Protein AF-A0A6A6EDQ7-F1 (afdb_monomer)

Organism: NCBI:txid1314779

Foldseek 3Di:
DVVVVVVVVVVVVVVVVVVVVVPVVPDDPLPQPDDDDPPPDDDDDDPVSVVVSVVVVVVVVVVVVVVVVVVVVVVVVVVVVVVVVVVVVVVVVVVVVVVVVVVVVVVVVVVVVVVVVVCVVCVVVVVVVVVPDDDDDDDDDDDDDDDDDDPDDDPDDADAPPVRHGDDDDPVPVD

pLDDT: mean 77.56, std 17.85, range [36.03, 97.06]

Sequence (175 aa):
MDNLVLQMENNNLKSRLKDEKKKKTGKRQLKAPFNTSADGGAMFYTPKAVQKARDYYSEKDQRAEQLRIERAEKKARQEAEKLEKQQKKDIRAKRRAEDKAEKQRLKDEEKVSKQANQQLQNDPKQATRSRKKQPPIVIEEDIEIDEESIVEVARAAPRVNTRGRKIVVPARFLD

Mean predicted aligned error: 19.62 Å

Solvent-accessible surface area (backbone atoms only — not comparable to full-atom values): 10978 Å² total; per-residue (Å²): 117,66,69,62,56,52,50,52,50,51,52,52,50,54,51,50,51,53,52,50,57,61,54,72,63,62,71,85,77,80,72,61,90,61,90,72,76,88,78,81,65,92,84,84,78,52,73,68,56,53,49,53,36,51,50,54,51,52,51,52,52,51,53,52,51,50,54,49,50,52,52,50,52,53,50,54,52,53,51,51,53,51,51,53,54,48,51,55,50,51,53,52,52,49,52,54,50,50,55,50,50,53,56,47,51,56,54,51,52,52,48,51,51,52,49,52,54,51,46,66,63,43,48,64,58,48,61,59,56,65,68,61,73,82,75,86,85,78,87,77,89,80,90,83,84,84,86,77,87,78,87,74,82,79,74,81,77,80,67,51,48,102,82,71,47,75,67,75,80,62,74,95,74,72,124

Structure (mmCIF, N/CA/C/O backbone):
data_AF-A0A6A6EDQ7-F1
#
_entry.id   AF-A0A6A6EDQ7-F1
#
loop_
_atom_site.group_PDB
_atom_site.id
_atom_site.type_symbol
_atom_site.label_atom_id
_atom_site.label_alt_id
_atom_site.label_comp_id
_atom_site.label_asym_id
_atom_site.label_entity_id
_atom_site.label_seq_id
_atom_site.pdbx_PDB_ins_code
_atom_site.Cartn_x
_atom_site.Cartn_y
_atom_site.Cartn_z
_atom_site.occupancy
_atom_site.B_iso_or_equiv
_atom_site.auth_seq_id
_atom_site.auth_comp_id
_atom_site.auth_asym_id
_atom_site.auth_atom_id
_atom_site.pdbx_PDB_model_num
ATOM 1 N N . MET A 1 1 ? -15.165 -24.901 -0.565 1.00 55.88 1 MET A N 1
ATOM 2 C CA . MET A 1 1 ? -13.701 -24.686 -0.638 1.00 55.88 1 MET A CA 1
ATOM 3 C C . MET A 1 1 ? -13.218 -24.634 -2.088 1.00 55.88 1 MET A C 1
ATOM 5 O O . MET A 1 1 ? -12.403 -23.780 -2.413 1.00 55.88 1 MET A O 1
ATOM 9 N N . ASP A 1 2 ? -13.779 -25.462 -2.968 1.00 65.81 2 ASP A N 1
ATOM 10 C CA . ASP A 1 2 ? -13.295 -25.686 -4.343 1.00 65.81 2 ASP A CA 1
ATOM 11 C C . ASP A 1 2 ? -13.307 -24.452 -5.254 1.00 65.81 2 ASP A C 1
ATOM 13 O O . ASP A 1 2 ? -12.398 -24.264 -6.057 1.00 65.81 2 ASP A O 1
ATOM 17 N N . ASN A 1 3 ? -14.279 -23.548 -5.092 1.00 83.69 3 ASN A N 1
ATOM 18 C CA . ASN A 1 3 ? -14.372 -22.345 -5.926 1.00 83.69 3 ASN A CA 1
ATOM 19 C C . ASN A 1 3 ? -13.189 -21.383 -5.692 1.00 83.69 3 ASN A C 1
ATOM 21 O O . ASN A 1 3 ? -12.652 -20.819 -6.640 1.00 83.69 3 ASN A O 1
ATOM 25 N N . LEU A 1 4 ? -12.713 -21.248 -4.449 1.00 90.44 4 LEU A N 1
ATOM 26 C CA . LEU A 1 4 ? -11.574 -20.377 -4.141 1.00 90.44 4 LEU A CA 1
ATOM 27 C C . LEU A 1 4 ? -10.272 -20.924 -4.741 1.00 90.44 4 LEU A C 1
ATOM 29 O O . LEU A 1 4 ? -9.498 -20.171 -5.330 1.00 90.44 4 LEU A O 1
ATOM 33 N N . VAL A 1 5 ? -10.055 -22.236 -4.629 1.00 92.25 5 VAL A N 1
ATOM 34 C CA . VAL A 1 5 ? -8.876 -22.910 -5.192 1.00 92.25 5 VAL A CA 1
ATOM 35 C C . VAL A 1 5 ? -8.869 -22.778 -6.716 1.00 92.25 5 VAL A C 1
ATOM 37 O O . VAL A 1 5 ? -7.877 -22.322 -7.284 1.00 92.25 5 VAL A O 1
ATOM 40 N N . LEU A 1 6 ? -10.006 -23.048 -7.366 1.00 92.69 6 LEU A N 1
ATOM 41 C CA . LEU A 1 6 ? -10.173 -22.894 -8.814 1.00 92.69 6 LEU A CA 1
ATOM 42 C C . LEU A 1 6 ? -9.981 -21.446 -9.281 1.00 92.69 6 LEU A C 1
ATOM 44 O O . LEU A 1 6 ? -9.421 -21.209 -10.353 1.00 92.69 6 LEU A O 1
ATOM 48 N N . GLN A 1 7 ? -10.426 -20.457 -8.503 1.00 92.88 7 GLN A N 1
ATOM 49 C CA . GLN A 1 7 ? -10.190 -19.046 -8.813 1.00 92.88 7 GLN A CA 1
ATOM 50 C C . GLN A 1 7 ? -8.702 -18.695 -8.740 1.00 92.88 7 GLN A C 1
ATOM 52 O O . GLN A 1 7 ? -8.189 -18.029 -9.643 1.00 92.88 7 GLN A O 1
ATOM 57 N N . MET A 1 8 ? -7.994 -19.155 -7.704 1.00 93.69 8 MET A N 1
ATOM 58 C CA . MET A 1 8 ? -6.551 -18.935 -7.581 1.00 93.69 8 MET A CA 1
ATOM 59 C C . MET A 1 8 ? -5.777 -19.603 -8.718 1.00 93.69 8 MET A C 1
ATOM 61 O O . MET A 1 8 ? -4.911 -18.972 -9.325 1.00 93.69 8 MET A O 1
ATOM 65 N N . GLU A 1 9 ? -6.121 -20.844 -9.056 1.00 94.19 9 GLU A N 1
ATOM 66 C CA . GLU A 1 9 ? -5.487 -21.583 -10.145 1.00 94.19 9 GLU A CA 1
ATOM 67 C C . GLU A 1 9 ? -5.725 -20.907 -11.498 1.00 94.19 9 GLU A C 1
ATOM 69 O O . GLU A 1 9 ? -4.773 -20.629 -12.227 1.00 94.19 9 GLU A O 1
ATOM 74 N N . ASN A 1 10 ? -6.966 -20.514 -11.797 1.00 95.06 10 ASN A N 1
ATOM 75 C CA . ASN A 1 10 ? -7.278 -19.766 -13.014 1.00 95.06 10 ASN A CA 1
ATOM 76 C C . ASN A 1 10 ? -6.531 -18.431 -13.090 1.00 95.06 10 ASN A C 1
ATOM 78 O O . ASN A 1 10 ? -6.076 -18.035 -14.165 1.00 95.06 10 ASN A O 1
ATOM 82 N N . ASN A 1 11 ? -6.380 -17.724 -11.970 1.00 94.44 11 ASN A N 1
ATOM 83 C CA . ASN A 1 11 ? -5.621 -16.477 -11.927 1.00 94.44 11 ASN A CA 1
ATOM 84 C C . ASN A 1 11 ? -4.125 -16.713 -12.186 1.00 94.44 11 ASN A C 1
ATOM 86 O O . ASN A 1 11 ? -3.517 -15.963 -12.955 1.00 94.44 11 ASN A O 1
ATOM 90 N N . ASN A 1 12 ? -3.558 -17.782 -11.624 1.00 95.06 12 ASN A N 1
ATOM 91 C CA . ASN A 1 12 ? -2.172 -18.192 -11.855 1.00 95.06 12 ASN A CA 1
ATOM 92 C C . ASN A 1 12 ? -1.927 -18.656 -13.299 1.00 95.06 12 ASN A C 1
ATOM 94 O O . ASN A 1 12 ? -0.908 -18.320 -13.902 1.00 95.06 12 ASN A O 1
ATOM 98 N N . LEU A 1 13 ? -2.867 -19.387 -13.896 1.00 95.81 13 LEU A N 1
ATOM 99 C CA . LEU A 1 13 ? -2.793 -19.791 -15.300 1.00 95.81 13 LEU A CA 1
ATOM 100 C C . LEU A 1 13 ? -2.889 -18.573 -16.225 1.00 95.81 13 LEU A C 1
ATOM 102 O O . LEU A 1 13 ? -2.092 -18.431 -17.153 1.00 95.81 13 LEU A O 1
ATOM 106 N N . LYS A 1 14 ? -3.803 -17.636 -15.938 1.00 94.88 14 LYS A N 1
ATOM 107 C CA . LYS A 1 14 ? -3.933 -16.376 -16.686 1.00 94.88 14 LYS A CA 1
ATOM 108 C C . LYS A 1 14 ? -2.673 -15.513 -16.595 1.00 94.88 14 LYS A C 1
ATOM 110 O O . LYS A 1 14 ? -2.310 -14.886 -17.592 1.00 94.88 14 LYS A O 1
ATOM 115 N N . SER A 1 15 ? -2.011 -15.444 -15.437 1.00 91.50 15 SER A N 1
ATOM 116 C CA . SER A 1 15 ? -0.758 -14.691 -15.290 1.00 91.50 15 SER A CA 1
ATOM 117 C C . SER A 1 15 ? 0.385 -15.357 -16.060 1.00 91.50 15 SER A C 1
ATOM 119 O O . SER A 1 15 ? 1.016 -14.693 -16.885 1.00 91.50 15 SER A O 1
ATOM 121 N N . ARG A 1 16 ? 0.563 -16.678 -15.917 1.00 93.12 16 ARG A N 1
ATOM 122 C CA . ARG A 1 16 ? 1.558 -17.446 -16.685 1.00 93.12 16 ARG A CA 1
ATOM 123 C C . ARG A 1 16 ? 1.360 -17.319 -18.191 1.00 93.12 16 ARG A C 1
ATOM 125 O O . ARG A 1 16 ? 2.327 -17.068 -18.903 1.00 93.12 16 ARG A O 1
ATOM 132 N N . LEU A 1 17 ? 0.121 -17.407 -18.675 1.00 92.62 17 LEU A N 1
ATOM 133 C CA . LEU A 1 17 ? -0.200 -17.252 -20.096 1.00 92.62 17 LEU A CA 1
ATOM 134 C C . LEU A 1 17 ? 0.174 -15.856 -20.621 1.00 92.62 17 LEU A C 1
ATOM 136 O O . LEU A 1 17 ? 0.673 -15.725 -21.738 1.00 92.62 17 LEU A O 1
ATOM 140 N N . LYS A 1 18 ? -0.033 -14.795 -19.829 1.00 87.75 18 LYS A N 1
ATOM 141 C CA . LYS A 1 18 ? 0.409 -13.438 -20.197 1.00 87.75 18 LYS A CA 1
ATOM 142 C C . LYS A 1 18 ? 1.928 -13.361 -20.315 1.00 87.75 18 LYS A C 1
ATOM 144 O O . LYS A 1 18 ? 2.426 -12.742 -21.253 1.00 87.75 18 LYS A O 1
ATOM 149 N N . ASP A 1 19 ? 2.656 -13.979 -19.395 1.00 84.12 19 ASP A N 1
ATOM 150 C CA . ASP A 1 19 ? 4.118 -13.967 -19.415 1.00 84.12 19 ASP A CA 1
ATOM 151 C C . ASP A 1 19 ? 4.685 -14.824 -20.549 1.00 84.12 19 ASP A C 1
ATOM 153 O O . ASP A 1 19 ? 5.639 -14.420 -21.211 1.00 84.12 19 ASP A O 1
ATOM 157 N N . GLU A 1 20 ? 4.054 -15.954 -20.859 1.00 84.62 20 GLU A N 1
ATOM 158 C CA . GLU A 1 20 ? 4.402 -16.784 -22.011 1.00 84.62 20 GLU A CA 1
ATOM 159 C C . GLU A 1 20 ? 4.146 -16.048 -23.337 1.00 84.62 20 GLU A C 1
ATOM 161 O O . GLU A 1 20 ? 5.009 -16.039 -24.216 1.00 84.62 20 GLU A O 1
ATOM 166 N N . LYS A 1 21 ? 3.012 -15.339 -23.461 1.00 80.31 21 LYS A N 1
ATOM 167 C CA . LYS A 1 21 ? 2.724 -14.472 -24.619 1.00 80.31 21 LYS A CA 1
ATOM 168 C C . LYS A 1 21 ? 3.777 -13.371 -24.789 1.00 80.31 21 LYS A C 1
ATOM 170 O O . LYS A 1 21 ? 4.204 -13.124 -25.912 1.00 80.31 21 LYS A O 1
ATOM 175 N N . LYS A 1 22 ? 4.254 -12.762 -23.696 1.00 71.75 22 LYS A N 1
ATOM 176 C CA . LYS A 1 22 ? 5.360 -11.781 -23.730 1.00 71.75 22 LYS A CA 1
ATOM 177 C C . LYS A 1 22 ? 6.704 -12.410 -24.117 1.00 71.75 22 LYS A C 1
ATOM 179 O O . LYS A 1 22 ? 7.508 -11.763 -24.783 1.00 71.75 22 LYS A O 1
ATOM 184 N N . LYS A 1 23 ? 6.971 -13.657 -23.706 1.00 66.56 23 LYS A N 1
ATOM 185 C CA . LYS A 1 23 ? 8.194 -14.393 -24.079 1.00 66.56 23 LYS A CA 1
ATOM 186 C C . LYS A 1 23 ? 8.207 -14.774 -25.562 1.00 66.56 23 LYS A C 1
ATOM 188 O O . LYS A 1 23 ? 9.256 -14.663 -26.192 1.00 66.56 23 LYS A O 1
ATOM 193 N N . LYS A 1 24 ? 7.059 -15.164 -26.135 1.00 61.78 24 LYS A N 1
ATOM 194 C CA . LYS A 1 24 ? 6.932 -15.544 -27.559 1.00 61.78 24 LYS A CA 1
ATOM 195 C C . LYS A 1 24 ? 7.219 -14.391 -28.529 1.00 61.78 24 LYS A C 1
ATOM 197 O O . LYS A 1 24 ? 7.687 -14.644 -29.630 1.00 61.78 24 LYS A O 1
ATOM 202 N N . THR A 1 25 ? 7.063 -13.135 -28.105 1.00 60.09 25 THR A N 1
ATOM 203 C CA . THR A 1 25 ? 7.491 -11.951 -28.881 1.00 60.09 25 THR A CA 1
ATOM 204 C C . THR A 1 25 ? 8.995 -11.644 -28.783 1.00 60.09 25 THR A C 1
ATOM 206 O O . THR A 1 25 ? 9.424 -10.561 -29.163 1.00 60.09 25 THR A O 1
ATOM 209 N N . GLY A 1 26 ? 9.784 -12.586 -28.253 1.00 57.75 26 GLY A N 1
ATOM 210 C CA . GLY A 1 26 ? 11.191 -12.838 -28.569 1.00 57.75 26 GLY A CA 1
ATOM 211 C C . GLY A 1 26 ? 12.076 -11.627 -28.863 1.00 57.75 26 GLY A C 1
ATOM 212 O O . GLY A 1 26 ? 12.245 -11.251 -30.016 1.00 57.75 26 GLY A O 1
ATOM 213 N N . LYS A 1 27 ? 12.760 -11.152 -27.814 1.00 62.56 27 LYS A N 1
ATOM 214 C CA . LYS A 1 27 ? 13.798 -10.102 -27.806 1.00 62.56 27 LYS A CA 1
ATOM 215 C C . LYS A 1 27 ? 13.230 -8.688 -27.960 1.00 62.56 27 LYS A C 1
ATOM 217 O O . LYS A 1 27 ? 12.751 -8.282 -29.013 1.00 62.56 27 LYS A O 1
ATOM 222 N N . ARG A 1 28 ? 13.3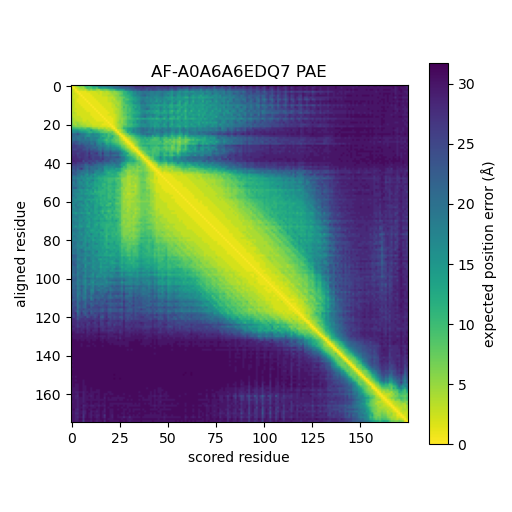46 -7.899 -26.880 1.00 64.69 28 ARG A N 1
ATOM 223 C CA . ARG A 1 28 ? 13.083 -6.454 -26.915 1.00 64.69 28 ARG A CA 1
ATOM 224 C C . ARG A 1 28 ? 13.974 -5.853 -27.998 1.00 64.69 28 ARG A C 1
ATOM 226 O O . ARG A 1 28 ? 15.194 -5.851 -27.844 1.00 64.69 28 ARG A O 1
ATOM 233 N N . GLN A 1 29 ? 13.370 -5.367 -29.081 1.00 67.62 29 GLN A N 1
ATOM 234 C CA . GLN A 1 29 ? 14.111 -4.627 -30.092 1.00 67.62 29 GLN A CA 1
ATOM 235 C C . GLN A 1 29 ? 14.734 -3.413 -29.405 1.00 67.62 29 GLN A C 1
ATOM 237 O O . GLN A 1 29 ? 14.026 -2.592 -28.815 1.00 67.62 29 GLN A O 1
ATOM 242 N N . LEU A 1 30 ? 16.066 -3.341 -29.427 1.00 65.38 30 LEU A N 1
ATOM 243 C CA . LEU A 1 30 ? 16.809 -2.190 -28.937 1.00 65.38 30 LEU A CA 1
ATOM 244 C C . LEU A 1 30 ? 16.501 -1.034 -29.888 1.00 65.38 30 LEU A C 1
ATOM 246 O O . LEU A 1 30 ? 17.182 -0.852 -30.891 1.00 65.38 30 LEU A O 1
ATOM 250 N N . LYS A 1 31 ? 15.446 -0.266 -29.604 1.00 67.69 31 LYS A N 1
ATOM 251 C CA . LYS A 1 31 ? 15.231 0.996 -30.309 1.00 67.69 31 LYS A CA 1
ATOM 252 C C . LYS A 1 31 ? 16.337 1.930 -29.857 1.00 67.69 31 LYS A C 1
ATOM 254 O O . LYS A 1 31 ? 16.402 2.259 -28.671 1.00 67.69 31 LYS A O 1
ATOM 259 N N . ALA A 1 32 ? 17.230 2.270 -30.774 1.00 62.31 32 ALA A N 1
ATOM 260 C CA . ALA A 1 32 ? 18.257 3.259 -30.532 1.00 62.31 32 ALA A CA 1
ATOM 261 C C . ALA A 1 32 ? 17.575 4.598 -30.190 1.00 62.31 32 ALA A C 1
ATOM 263 O O . ALA A 1 32 ? 16.748 5.053 -30.977 1.00 62.31 32 ALA A O 1
ATOM 264 N N . PRO A 1 33 ? 17.893 5.244 -29.056 1.00 64.62 33 PRO A N 1
ATOM 265 C CA . PRO A 1 33 ? 17.364 6.570 -28.726 1.00 64.62 33 PRO A CA 1
ATOM 266 C C . PRO A 1 33 ? 18.037 7.697 -29.536 1.00 64.62 33 PRO A C 1
ATOM 268 O O . PRO A 1 33 ? 17.892 8.866 -29.196 1.00 64.62 33 PRO A O 1
ATOM 271 N N . PHE A 1 34 ? 18.822 7.360 -30.564 1.00 65.44 34 PHE A N 1
ATOM 272 C CA . PHE A 1 34 ? 19.591 8.315 -31.361 1.00 65.44 34 PHE A CA 1
ATOM 273 C C . PHE A 1 34 ? 18.779 8.768 -32.574 1.00 65.44 34 PHE A C 1
ATOM 275 O O . PHE A 1 34 ? 18.056 7.960 -33.158 1.00 65.44 34 PHE A O 1
ATOM 282 N N . ASN A 1 35 ? 18.921 10.046 -32.943 1.00 64.25 35 ASN A N 1
ATOM 283 C CA . ASN A 1 35 ? 18.221 10.658 -34.071 1.00 64.25 35 ASN A CA 1
ATOM 284 C C . ASN A 1 35 ? 18.353 9.796 -35.329 1.00 64.25 35 ASN A C 1
ATOM 286 O O . ASN A 1 35 ? 19.452 9.533 -35.818 1.00 64.25 35 ASN A O 1
ATOM 290 N N . THR A 1 36 ? 17.208 9.353 -35.832 1.00 62.50 36 THR A N 1
ATOM 291 C CA . THR A 1 36 ? 17.085 8.694 -37.123 1.00 62.50 36 THR A CA 1
ATOM 292 C C . THR A 1 36 ? 17.122 9.769 -38.200 1.00 62.50 36 THR A C 1
ATOM 294 O O . THR A 1 36 ? 16.312 10.696 -38.148 1.00 62.50 36 THR A O 1
ATOM 297 N N . SER A 1 37 ? 18.040 9.669 -39.164 1.00 60.66 37 SER A N 1
ATOM 298 C CA . SER A 1 37 ? 17.969 10.495 -40.373 1.00 60.66 37 SER A CA 1
ATOM 299 C C . SER A 1 37 ? 16.597 10.304 -41.026 1.00 60.66 37 SER A C 1
ATOM 301 O O . SER A 1 37 ? 16.108 9.179 -41.119 1.00 60.66 37 SER A O 1
ATOM 303 N N . ALA A 1 38 ? 15.964 11.405 -41.432 1.00 60.59 38 ALA A N 1
ATOM 304 C CA . ALA A 1 38 ? 14.573 11.442 -41.888 1.00 60.59 38 ALA A CA 1
ATOM 305 C C . ALA A 1 38 ? 14.311 10.687 -43.212 1.00 60.59 38 ALA A C 1
ATOM 307 O O . ALA A 1 38 ? 13.158 10.456 -43.557 1.00 60.59 38 ALA A O 1
ATOM 308 N N . ASP A 1 39 ? 15.362 10.265 -43.921 1.00 63.38 39 ASP A N 1
ATOM 309 C CA . ASP A 1 39 ? 15.304 9.806 -45.318 1.00 63.38 39 ASP A CA 1
ATOM 310 C C . ASP A 1 39 ? 14.913 8.335 -45.543 1.00 63.38 39 ASP A C 1
ATOM 312 O O . ASP A 1 39 ? 15.012 7.831 -46.657 1.00 63.38 39 ASP A O 1
ATOM 316 N N . GLY A 1 40 ? 14.465 7.599 -44.522 1.00 65.56 40 GLY A N 1
ATOM 317 C CA . GLY A 1 40 ? 13.911 6.245 -44.721 1.00 65.56 40 GLY A CA 1
ATOM 318 C C . GLY A 1 40 ? 14.884 5.190 -45.284 1.00 65.56 40 GLY A C 1
ATOM 319 O O . GLY A 1 40 ? 14.454 4.092 -45.635 1.00 65.56 40 GLY A O 1
ATOM 320 N N . GLY A 1 41 ? 16.184 5.493 -45.363 1.00 69.25 41 GLY A N 1
ATOM 321 C CA . GLY A 1 41 ? 17.230 4.576 -45.822 1.00 69.25 41 GLY A CA 1
ATOM 322 C C . GLY A 1 41 ? 17.639 3.518 -44.786 1.00 69.25 41 GLY A C 1
ATOM 323 O O . GLY A 1 41 ? 17.281 3.583 -43.608 1.00 69.25 41 GLY A O 1
ATOM 324 N N . ALA A 1 42 ? 18.425 2.528 -45.225 1.00 68.75 42 ALA A N 1
ATOM 325 C CA . ALA A 1 42 ? 18.973 1.493 -44.348 1.00 68.75 42 ALA A CA 1
ATOM 326 C C . ALA A 1 42 ? 19.904 2.096 -43.277 1.00 68.75 42 ALA A C 1
ATOM 328 O O . ALA A 1 42 ? 20.838 2.835 -43.584 1.00 68.75 42 ALA A O 1
ATOM 329 N N . MET A 1 43 ? 19.656 1.752 -42.010 1.00 68.19 43 MET A N 1
ATOM 330 C CA . MET A 1 43 ? 20.382 2.293 -40.858 1.00 68.19 43 MET A CA 1
ATOM 331 C C . MET A 1 43 ? 21.507 1.349 -40.430 1.00 68.19 43 MET A C 1
ATOM 333 O O . MET A 1 43 ? 21.253 0.232 -39.977 1.00 68.19 43 MET A O 1
ATOM 337 N N . PHE A 1 44 ? 22.751 1.819 -40.505 1.00 72.12 44 PHE A N 1
ATOM 338 C CA . PHE A 1 44 ? 23.914 1.100 -39.985 1.00 72.12 44 PHE A CA 1
ATOM 339 C C . PHE A 1 44 ? 24.317 1.672 -38.624 1.00 72.12 44 PHE A C 1
ATOM 341 O O . PHE A 1 44 ? 24.687 2.839 -38.505 1.00 72.12 44 PHE A O 1
ATOM 348 N N . TYR A 1 45 ? 24.253 0.849 -37.576 1.00 78.62 45 TYR A N 1
ATOM 349 C CA . TYR A 1 45 ? 24.689 1.251 -36.239 1.00 78.62 45 TYR A CA 1
ATOM 350 C C . TYR A 1 45 ? 26.177 0.973 -36.046 1.00 78.62 45 TYR A C 1
ATOM 352 O O . TYR A 1 45 ? 26.651 -0.139 -36.270 1.00 78.62 45 TYR A O 1
ATOM 360 N N . THR A 1 46 ? 26.911 1.964 -35.539 1.00 85.75 46 THR A N 1
ATOM 361 C CA . THR A 1 46 ? 28.280 1.734 -35.066 1.00 85.75 46 THR A CA 1
ATOM 362 C C . THR A 1 46 ? 28.261 0.899 -33.775 1.00 85.75 46 THR A C 1
ATOM 364 O O . THR A 1 46 ? 27.322 1.022 -32.980 1.00 85.75 46 THR A O 1
ATOM 367 N N . PRO A 1 47 ? 29.304 0.097 -33.484 1.00 88.56 47 PRO A N 1
ATOM 368 C CA . PRO A 1 47 ? 29.376 -0.685 -32.244 1.00 88.56 47 PRO A CA 1
ATOM 369 C C . PRO A 1 47 ? 29.181 0.158 -30.973 1.00 88.56 47 PRO A C 1
ATOM 371 O O . PRO A 1 47 ? 28.488 -0.254 -30.043 1.00 88.56 47 PRO A O 1
ATOM 374 N N . LYS A 1 48 ? 29.711 1.390 -30.962 1.00 86.94 48 LYS A N 1
ATOM 375 C CA . LYS A 1 48 ? 29.519 2.351 -29.863 1.00 86.94 48 LYS A CA 1
ATOM 376 C C . LYS A 1 48 ? 28.050 2.759 -29.691 1.00 86.94 48 LYS A C 1
ATOM 378 O O . LYS A 1 48 ? 27.595 2.901 -28.560 1.00 86.94 48 LYS A O 1
ATOM 383 N N . ALA A 1 49 ? 27.298 2.934 -30.780 1.00 84.06 49 ALA A N 1
ATOM 384 C CA . ALA A 1 49 ? 25.870 3.251 -30.713 1.00 84.06 49 ALA A CA 1
ATOM 385 C C . ALA A 1 49 ? 25.052 2.077 -30.148 1.00 84.06 49 ALA A C 1
ATOM 387 O O . ALA A 1 49 ? 24.161 2.285 -29.326 1.00 84.06 49 ALA A O 1
ATOM 388 N N . VAL A 1 50 ? 25.395 0.840 -30.522 1.00 83.56 50 VAL A N 1
ATOM 389 C CA . VAL A 1 50 ? 24.753 -0.364 -29.968 1.00 83.56 50 VAL A CA 1
ATOM 390 C C . VAL A 1 50 ? 25.007 -0.482 -28.465 1.00 83.56 50 VAL A C 1
ATOM 392 O O . VAL A 1 50 ? 24.072 -0.771 -27.717 1.00 83.56 50 VAL A O 1
ATOM 395 N N . GLN A 1 51 ? 26.235 -0.216 -28.009 1.00 87.56 51 GLN A N 1
ATOM 396 C CA . GLN A 1 51 ? 26.565 -0.257 -26.584 1.00 87.56 51 GLN A CA 1
ATOM 397 C C . GLN A 1 51 ? 25.767 0.781 -25.790 1.00 87.56 51 GLN A C 1
ATOM 399 O O . GLN A 1 51 ? 25.060 0.413 -24.859 1.00 87.56 51 GLN A O 1
ATOM 404 N N . LYS A 1 52 ? 25.744 2.043 -26.237 1.00 86.75 52 LYS A N 1
ATOM 405 C CA . LYS A 1 52 ? 24.947 3.086 -25.574 1.00 86.75 52 LYS A CA 1
ATOM 406 C C . LYS A 1 52 ? 23.453 2.749 -25.512 1.00 86.75 52 LYS A C 1
ATOM 408 O O . LYS A 1 52 ? 22.789 3.077 -24.534 1.00 86.75 52 LYS A O 1
ATOM 413 N N . ALA A 1 53 ? 22.904 2.106 -26.548 1.00 85.19 53 ALA A N 1
ATOM 414 C CA . ALA A 1 53 ? 21.517 1.652 -26.513 1.00 85.19 53 ALA A CA 1
ATOM 415 C C . ALA A 1 53 ? 21.312 0.598 -25.414 1.00 85.19 53 ALA A C 1
ATOM 417 O O . ALA A 1 53 ? 20.358 0.703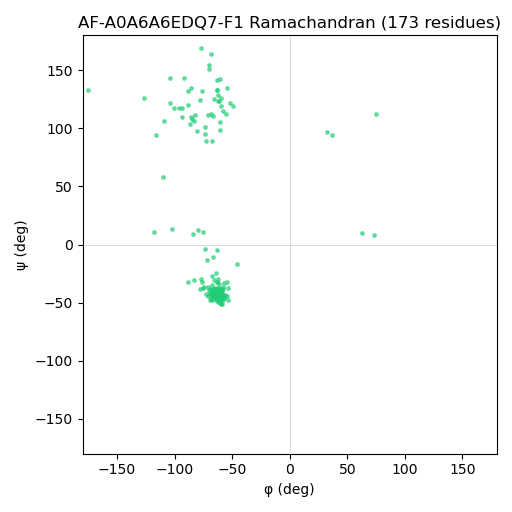 -24.648 1.00 85.19 53 ALA A O 1
ATOM 418 N N . ARG A 1 54 ? 22.212 -0.388 -25.298 1.00 87.31 54 ARG A N 1
ATOM 419 C CA . ARG A 1 54 ? 22.166 -1.392 -24.221 1.00 87.31 54 ARG A CA 1
ATOM 420 C C . ARG A 1 54 ? 22.239 -0.738 -22.845 1.00 87.31 54 ARG A C 1
ATOM 422 O O . ARG A 1 54 ? 21.387 -1.043 -22.014 1.00 87.31 54 ARG A O 1
ATOM 429 N N . ASP A 1 55 ? 23.172 0.190 -22.659 1.00 90.81 55 ASP A N 1
ATOM 430 C CA . ASP A 1 55 ? 23.380 0.888 -21.389 1.00 90.81 55 ASP A CA 1
ATOM 431 C C . ASP A 1 55 ? 22.117 1.671 -20.981 1.00 90.81 55 ASP A C 1
ATOM 433 O O . ASP A 1 55 ? 21.597 1.493 -19.878 1.00 90.81 55 ASP A O 1
ATOM 437 N N . TYR A 1 56 ? 21.522 2.425 -21.915 1.00 88.69 56 TYR A N 1
ATOM 438 C CA . TYR A 1 56 ? 20.260 3.149 -21.701 1.00 88.69 56 TYR A CA 1
ATOM 439 C C . TYR A 1 56 ? 19.133 2.232 -21.210 1.00 88.69 56 TYR A C 1
ATOM 441 O O . TYR A 1 56 ? 18.375 2.557 -20.294 1.00 88.69 56 TYR A O 1
ATOM 449 N N . TYR A 1 57 ? 19.010 1.066 -21.834 1.00 86.44 57 TYR A N 1
ATOM 450 C CA . TYR A 1 57 ? 18.000 0.084 -21.480 1.00 86.44 57 TYR A CA 1
ATOM 451 C C . TYR A 1 57 ? 18.277 -0.570 -20.124 1.00 86.44 57 TYR A C 1
ATOM 453 O O . TYR A 1 57 ? 17.331 -0.759 -19.359 1.00 86.44 57 TYR A O 1
ATOM 461 N N . SER A 1 58 ? 19.540 -0.863 -19.798 1.00 89.19 58 SER A N 1
ATOM 462 C CA . SER A 1 58 ? 19.901 -1.365 -18.470 1.00 89.19 58 SER A CA 1
ATOM 463 C C . SER A 1 58 ? 19.626 -0.342 -17.372 1.00 89.19 58 SER A C 1
ATOM 465 O O . SER A 1 58 ? 19.033 -0.697 -16.356 1.00 89.19 58 SER A O 1
ATOM 467 N N . GLU A 1 59 ? 19.947 0.935 -17.592 1.00 91.50 59 GLU A N 1
ATOM 468 C CA . GLU A 1 59 ? 19.645 2.004 -16.638 1.00 91.50 59 GLU A CA 1
ATOM 469 C C . GLU A 1 59 ? 18.137 2.180 -16.453 1.00 91.50 59 GLU A C 1
ATOM 471 O O . GLU A 1 59 ? 17.650 2.347 -15.335 1.00 91.50 59 GLU A O 1
ATOM 476 N N . LYS A 1 60 ? 17.370 2.121 -17.547 1.00 90.38 60 LYS A N 1
ATOM 477 C CA . LYS A 1 60 ? 15.909 2.208 -17.497 1.00 90.38 60 LYS A CA 1
ATOM 478 C C . LYS A 1 60 ? 15.302 1.072 -16.679 1.00 90.38 60 LYS A C 1
ATOM 480 O O . LYS A 1 60 ? 14.396 1.324 -15.884 1.00 90.38 60 LYS A O 1
ATOM 485 N N . ASP A 1 61 ? 15.787 -0.151 -16.868 1.00 89.12 61 ASP A N 1
ATOM 486 C CA . ASP A 1 61 ? 15.300 -1.317 -16.134 1.00 89.12 61 ASP A CA 1
ATOM 487 C C . ASP A 1 61 ? 15.699 -1.225 -14.646 1.00 89.12 61 ASP A C 1
ATOM 489 O O . ASP A 1 61 ? 14.853 -1.428 -13.778 1.00 89.12 61 ASP A O 1
ATOM 493 N N . GLN A 1 62 ? 16.928 -0.793 -14.334 1.00 94.25 62 GLN A N 1
ATOM 49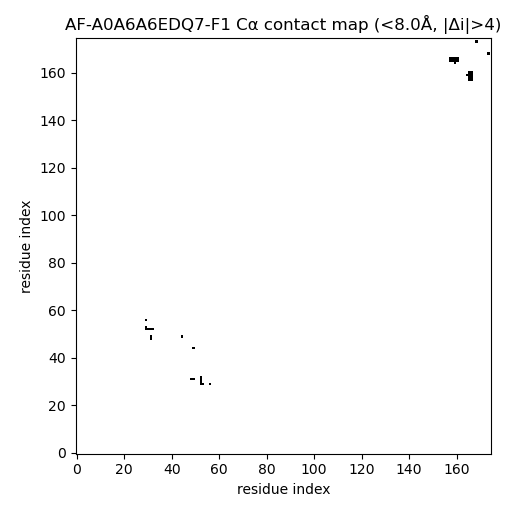4 C CA . GLN A 1 62 ? 17.369 -0.538 -12.955 1.00 94.25 62 GLN A CA 1
ATOM 495 C C . GLN A 1 62 ? 16.517 0.528 -12.254 1.00 94.25 62 GLN A C 1
ATOM 497 O O . GLN A 1 62 ? 16.055 0.308 -11.136 1.00 94.25 62 GLN A O 1
ATOM 502 N N . ARG A 1 63 ? 16.241 1.662 -12.913 1.00 94.25 63 ARG A N 1
ATOM 503 C CA . ARG A 1 63 ? 15.356 2.708 -12.368 1.00 94.25 63 ARG A CA 1
ATOM 504 C C . ARG A 1 63 ? 13.934 2.192 -12.156 1.00 94.25 63 ARG A C 1
ATOM 506 O O . ARG A 1 63 ? 13.297 2.534 -11.162 1.00 94.25 63 ARG A O 1
ATOM 513 N N . ALA A 1 64 ? 13.424 1.371 -13.073 1.00 94.25 64 ALA A N 1
ATOM 514 C CA . ALA A 1 64 ? 12.102 0.771 -12.931 1.00 94.25 64 ALA A CA 1
ATOM 515 C C . ALA A 1 64 ? 12.028 -0.179 -11.724 1.00 94.25 64 ALA A C 1
ATOM 517 O O . ALA A 1 64 ? 11.029 -0.157 -11.003 1.00 94.25 64 ALA A O 1
ATOM 518 N N . GLU A 1 65 ? 13.074 -0.970 -11.477 1.00 94.44 65 GLU A N 1
ATOM 519 C CA . GLU A 1 65 ? 13.161 -1.839 -10.299 1.00 94.44 65 GLU A CA 1
ATOM 520 C C . GLU A 1 65 ? 13.307 -1.038 -8.998 1.00 94.44 65 GLU A C 1
ATOM 522 O O . GLU A 1 65 ? 12.574 -1.292 -8.044 1.00 94.44 65 GLU A O 1
ATOM 527 N N . GLN A 1 66 ? 14.136 0.009 -8.970 1.00 95.44 66 GLN A N 1
ATOM 528 C CA . GLN A 1 66 ? 14.237 0.905 -7.809 1.00 95.44 66 GLN A CA 1
ATOM 529 C C . GLN A 1 66 ? 12.883 1.534 -7.451 1.00 95.44 66 GLN A C 1
ATOM 531 O O . GLN A 1 66 ? 12.459 1.483 -6.298 1.00 95.44 66 GLN A O 1
ATOM 536 N N . LEU A 1 67 ? 12.143 2.039 -8.445 1.00 95.81 67 LEU A N 1
ATOM 537 C CA . LEU A 1 67 ? 10.797 2.586 -8.238 1.00 95.81 67 LEU A CA 1
ATOM 538 C C . LEU A 1 67 ? 9.796 1.532 -7.745 1.00 95.81 67 LEU A C 1
ATOM 540 O O . LEU A 1 67 ? 8.852 1.861 -7.023 1.00 95.81 67 LEU A O 1
ATOM 544 N N . ARG A 1 68 ? 9.947 0.266 -8.151 1.00 95.12 68 ARG A N 1
ATOM 545 C CA . ARG A 1 68 ? 9.110 -0.834 -7.648 1.00 95.12 68 ARG A CA 1
ATOM 546 C C . ARG A 1 68 ? 9.395 -1.117 -6.182 1.00 95.12 68 ARG A C 1
ATOM 548 O O . ARG A 1 68 ? 8.437 -1.230 -5.418 1.00 95.12 68 ARG A O 1
ATOM 555 N N . ILE A 1 69 ? 10.671 -1.187 -5.810 1.00 95.62 69 ILE A N 1
ATOM 556 C CA . ILE A 1 69 ? 11.110 -1.398 -4.428 1.00 95.62 69 ILE A CA 1
ATOM 557 C C . ILE A 1 69 ? 10.611 -0.249 -3.549 1.00 95.62 69 ILE A C 1
ATOM 559 O O . ILE A 1 69 ? 9.902 -0.499 -2.579 1.00 95.62 69 ILE A O 1
ATOM 563 N N . GLU A 1 70 ? 10.839 1.004 -3.947 1.00 96.50 70 GLU A N 1
ATOM 564 C CA . GLU A 1 70 ? 10.390 2.181 -3.191 1.00 96.50 70 GLU A CA 1
ATOM 565 C C . GLU A 1 70 ? 8.864 2.188 -2.992 1.00 96.50 70 GLU A C 1
ATOM 567 O O . GLU A 1 70 ? 8.354 2.437 -1.896 1.00 96.50 70 GLU A O 1
ATOM 572 N N . ARG A 1 71 ? 8.097 1.854 -4.040 1.00 97.06 71 ARG A N 1
ATOM 573 C CA . ARG A 1 71 ? 6.635 1.736 -3.934 1.00 97.06 71 ARG A CA 1
ATOM 574 C C . ARG A 1 71 ? 6.210 0.608 -3.000 1.00 97.06 71 ARG A C 1
ATOM 576 O O . ARG A 1 71 ? 5.222 0.779 -2.285 1.00 97.06 71 ARG A O 1
ATOM 583 N N . ALA A 1 72 ? 6.893 -0.534 -3.033 1.00 95.88 72 ALA A N 1
ATOM 584 C CA . ALA A 1 72 ? 6.599 -1.665 -2.161 1.00 95.88 72 ALA A CA 1
ATOM 585 C C . ALA A 1 72 ? 6.900 -1.320 -0.696 1.00 95.88 72 ALA A C 1
ATOM 587 O O . ALA A 1 72 ? 6.037 -1.508 0.160 1.00 95.88 72 ALA A O 1
ATOM 588 N N . GLU A 1 73 ? 8.055 -0.715 -0.419 1.00 96.50 73 GLU A N 1
ATOM 589 C CA . GLU A 1 73 ? 8.423 -0.248 0.918 1.00 96.50 73 GLU A CA 1
ATOM 590 C C . GLU A 1 73 ? 7.445 0.801 1.446 1.00 96.50 73 GLU A C 1
ATOM 592 O O . GLU A 1 73 ? 6.990 0.715 2.587 1.00 96.50 73 GLU A O 1
ATOM 597 N N . LYS A 1 74 ? 7.057 1.772 0.611 1.00 96.88 74 LYS A N 1
ATOM 598 C CA . LYS A 1 74 ? 6.072 2.789 0.992 1.00 96.88 74 LYS A CA 1
ATOM 599 C C . LYS A 1 74 ? 4.727 2.164 1.360 1.00 96.88 74 LYS A C 1
ATOM 601 O O . LYS A 1 74 ? 4.117 2.585 2.341 1.00 96.88 74 LYS A O 1
ATOM 606 N N . LYS A 1 75 ? 4.268 1.161 0.605 1.00 96.75 75 LYS A N 1
ATOM 607 C CA . LYS A 1 75 ? 3.039 0.420 0.927 1.00 96.75 75 LYS A CA 1
ATOM 608 C C . LYS A 1 75 ? 3.172 -0.346 2.241 1.00 96.75 75 LYS A C 1
ATOM 610 O O . LYS A 1 75 ? 2.309 -0.194 3.099 1.00 96.75 75 LYS A O 1
ATOM 615 N N . ALA A 1 76 ? 4.271 -1.074 2.430 1.00 95.94 76 ALA A N 1
ATOM 616 C CA . ALA A 1 76 ? 4.528 -1.824 3.658 1.00 95.94 76 ALA A CA 1
ATOM 617 C C . ALA A 1 76 ? 4.553 -0.908 4.895 1.00 95.94 76 ALA A C 1
ATOM 619 O O . ALA A 1 76 ? 3.921 -1.212 5.905 1.00 95.94 76 ALA A O 1
ATOM 620 N N . ARG A 1 77 ? 5.198 0.264 4.801 1.00 95.62 77 ARG A N 1
ATOM 621 C CA . ARG A 1 77 ? 5.201 1.269 5.880 1.00 95.62 77 ARG A CA 1
ATOM 622 C C . ARG A 1 77 ? 3.795 1.780 6.199 1.00 95.62 77 ARG A C 1
ATOM 624 O O . ARG A 1 77 ? 3.436 1.876 7.368 1.00 95.62 77 ARG A O 1
ATOM 631 N N . GLN A 1 78 ? 2.989 2.080 5.180 1.00 96.44 78 GLN A N 1
ATOM 632 C CA . GLN A 1 78 ? 1.608 2.537 5.378 1.00 96.44 78 GLN A CA 1
ATOM 633 C C . GLN A 1 78 ? 0.719 1.467 6.021 1.00 96.44 78 GLN A C 1
ATOM 635 O O . GLN A 1 78 ? -0.147 1.793 6.832 1.00 96.44 78 GLN A O 1
ATOM 640 N N . GLU A 1 79 ? 0.899 0.200 5.657 1.00 95.50 79 GLU A N 1
ATOM 641 C CA . GLU A 1 79 ? 0.166 -0.916 6.259 1.00 95.50 79 GLU A CA 1
ATOM 642 C C . GLU A 1 79 ? 0.571 -1.128 7.720 1.00 95.50 79 GLU A C 1
ATOM 644 O O . GLU A 1 79 ? -0.305 -1.229 8.582 1.00 95.50 79 GLU A O 1
ATOM 649 N N . ALA A 1 80 ? 1.872 -1.083 8.020 1.00 95.31 80 ALA A N 1
ATOM 650 C CA . ALA A 1 80 ? 2.379 -1.163 9.388 1.00 95.31 80 ALA A CA 1
ATOM 651 C C . ALA A 1 80 ? 1.834 -0.026 10.272 1.00 95.31 80 ALA A C 1
ATOM 653 O O . ALA A 1 80 ? 1.338 -0.277 11.369 1.00 95.31 80 ALA A O 1
ATOM 654 N N . GLU A 1 81 ? 1.830 1.213 9.772 1.00 96.44 81 GLU A N 1
ATOM 655 C CA . GLU A 1 81 ? 1.300 2.369 10.505 1.00 96.44 81 GLU A CA 1
ATOM 656 C C . GLU A 1 81 ? -0.207 2.237 10.786 1.00 96.44 81 GLU A C 1
ATOM 658 O O . GLU A 1 81 ? -0.690 2.585 11.868 1.00 96.44 81 GLU A O 1
ATOM 663 N N . LYS A 1 82 ? -0.978 1.716 9.822 1.00 96.62 82 LYS A N 1
ATOM 664 C CA . LYS A 1 82 ? -2.413 1.456 10.009 1.00 96.62 82 LYS A CA 1
ATOM 665 C C . LYS A 1 82 ? -2.652 0.402 11.085 1.00 96.62 82 LYS A C 1
ATOM 667 O O . LYS A 1 82 ? -3.505 0.621 11.945 1.00 96.62 82 LYS A O 1
ATOM 672 N N . LEU A 1 83 ? -1.897 -0.696 11.053 1.00 94.94 83 LEU A N 1
ATOM 673 C CA . LEU A 1 83 ? -1.991 -1.766 12.046 1.00 94.94 83 LEU A CA 1
ATOM 674 C C . LEU A 1 83 ? -1.634 -1.258 13.445 1.00 94.94 83 LEU A C 1
ATOM 676 O O . LEU A 1 83 ? -2.395 -1.482 14.383 1.00 94.94 83 LEU A O 1
ATOM 680 N N . GLU A 1 84 ? -0.550 -0.496 13.587 1.00 94.69 84 GLU A N 1
ATOM 681 C CA . GLU A 1 84 ? -0.152 0.082 14.874 1.00 94.69 84 GLU A CA 1
ATOM 682 C C . GLU A 1 84 ? -1.224 1.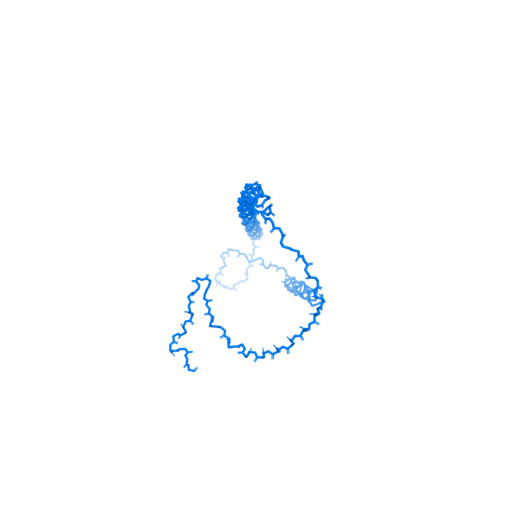046 15.416 1.00 94.69 84 GLU A C 1
ATOM 684 O O . GLU A 1 84 ? -1.607 0.991 16.589 1.00 94.69 84 GLU A O 1
ATOM 689 N N . LYS A 1 85 ? -1.775 1.912 14.554 1.00 95.94 85 LYS A N 1
ATOM 690 C CA . LYS A 1 85 ? -2.879 2.814 14.923 1.00 95.94 85 LYS A CA 1
ATOM 691 C C . LYS A 1 85 ? -4.124 2.047 15.357 1.00 95.94 85 LYS A C 1
ATOM 693 O O . LYS A 1 85 ? -4.804 2.485 16.287 1.00 95.94 85 LYS A O 1
ATOM 698 N N . GLN A 1 86 ? -4.438 0.937 14.696 1.00 95.06 86 GLN A N 1
ATOM 699 C CA . GLN A 1 86 ? -5.574 0.093 15.048 1.00 95.06 86 GLN A CA 1
ATOM 700 C C . GLN A 1 86 ? -5.353 -0.588 16.402 1.00 95.06 86 GLN A C 1
ATOM 702 O O . GLN A 1 86 ? -6.189 -0.438 17.289 1.00 95.06 86 GLN A O 1
ATOM 707 N N . GLN A 1 87 ? -4.181 -1.185 16.627 1.00 95.12 87 GLN A N 1
ATOM 708 C CA . GLN A 1 87 ? -3.821 -1.785 17.914 1.00 95.12 87 GLN A CA 1
ATOM 709 C C . GLN A 1 87 ? -3.910 -0.777 19.068 1.00 95.12 87 GLN A C 1
ATOM 711 O O . GLN A 1 87 ? -4.509 -1.065 20.103 1.00 95.12 87 GLN A O 1
ATOM 716 N N . LYS A 1 88 ? -3.395 0.448 18.888 1.00 95.00 88 LYS A N 1
ATOM 717 C CA . LYS A 1 88 ? -3.505 1.511 19.905 1.00 95.00 88 LYS A CA 1
ATOM 718 C C . LYS A 1 88 ? -4.958 1.886 20.209 1.00 95.00 88 LYS A C 1
ATOM 720 O O . LYS A 1 88 ? -5.294 2.148 21.367 1.00 95.00 88 LYS A O 1
ATOM 725 N N . LYS A 1 89 ? -5.827 1.928 19.193 1.00 95.31 89 LYS A N 1
ATOM 726 C CA . LYS A 1 89 ? -7.264 2.183 19.382 1.00 95.31 89 LYS A CA 1
ATOM 727 C C . LYS A 1 89 ? -7.928 1.051 20.158 1.00 95.31 89 LYS A C 1
ATOM 729 O O . LYS A 1 89 ? -8.674 1.344 21.091 1.00 95.31 89 LYS A O 1
ATOM 734 N N . ASP A 1 90 ? -7.612 -0.194 19.824 1.00 94.81 90 ASP A N 1
ATOM 735 C CA . ASP A 1 90 ? -8.186 -1.372 20.472 1.00 94.81 90 ASP A CA 1
ATOM 736 C C . ASP A 1 90 ? -7.760 -1.462 21.939 1.00 94.81 90 ASP A C 1
ATOM 738 O O . ASP A 1 90 ? -8.605 -1.643 22.813 1.00 94.81 90 ASP A O 1
ATOM 742 N N . ILE A 1 91 ? -6.479 -1.225 22.244 1.00 95.06 91 ILE A N 1
ATOM 743 C CA . ILE A 1 91 ? -5.975 -1.166 23.626 1.00 95.06 91 ILE A CA 1
ATOM 744 C C . ILE A 1 91 ? -6.692 -0.064 24.416 1.00 95.06 91 ILE A C 1
ATOM 746 O O . ILE A 1 91 ? -7.159 -0.291 25.531 1.00 95.06 91 ILE A O 1
ATOM 750 N N . ARG A 1 92 ? -6.843 1.134 23.835 1.00 94.50 92 ARG A N 1
ATOM 751 C CA . ARG A 1 92 ? -7.566 2.237 24.487 1.00 94.50 92 ARG A CA 1
ATOM 752 C C . ARG A 1 92 ? -9.044 1.902 24.709 1.00 94.50 92 ARG A C 1
ATOM 754 O O . ARG A 1 92 ? -9.608 2.317 25.720 1.00 94.50 92 ARG A O 1
ATOM 761 N N . ALA A 1 93 ? -9.682 1.209 23.770 1.00 94.50 93 ALA A N 1
ATOM 762 C CA . ALA A 1 93 ? -11.071 0.786 23.901 1.00 94.50 93 ALA A CA 1
ATOM 763 C C . ALA A 1 93 ? -11.235 -0.255 25.016 1.00 94.50 93 ALA A C 1
ATOM 765 O O . ALA A 1 93 ? -12.127 -0.093 25.847 1.00 94.50 93 ALA A O 1
ATOM 766 N N . LYS A 1 94 ? -10.338 -1.249 25.080 1.00 94.50 94 LYS A N 1
ATOM 767 C CA . LYS A 1 94 ? -10.302 -2.261 26.146 1.00 94.50 94 LYS A CA 1
ATOM 768 C C . LYS A 1 94 ? -10.128 -1.628 27.521 1.00 94.50 94 LYS A C 1
ATOM 770 O O . LYS A 1 94 ? -10.988 -1.817 28.370 1.00 94.50 94 LYS A O 1
ATOM 775 N N . ARG A 1 95 ? -9.133 -0.750 27.688 1.00 94.06 95 ARG A N 1
ATOM 776 C CA . ARG A 1 95 ? -8.909 -0.040 28.957 1.00 94.06 95 ARG A CA 1
ATOM 777 C C . ARG A 1 95 ? -10.142 0.745 29.414 1.00 94.06 95 ARG A C 1
ATOM 779 O O . ARG A 1 95 ? -10.546 0.668 30.562 1.00 94.06 95 ARG A O 1
ATOM 786 N N . ARG A 1 96 ? -10.812 1.454 28.498 1.00 93.19 96 ARG A N 1
ATOM 787 C CA . ARG A 1 96 ? -12.058 2.176 28.826 1.00 93.19 96 ARG A CA 1
ATOM 788 C C . ARG A 1 96 ? -13.214 1.250 29.204 1.00 93.19 96 ARG A C 1
ATOM 790 O O . ARG A 1 96 ? -14.115 1.690 29.916 1.00 93.19 96 ARG A O 1
ATOM 797 N N . ALA A 1 97 ? -13.263 0.040 28.654 1.00 93.62 97 ALA A N 1
ATOM 798 C CA . ALA A 1 97 ? -14.274 -0.947 29.010 1.00 93.62 97 ALA A CA 1
ATOM 799 C C . ALA A 1 97 ? -13.996 -1.525 30.405 1.00 93.62 97 ALA A C 1
ATOM 801 O O . ALA A 1 97 ? -14.922 -1.604 31.208 1.00 93.62 97 ALA A O 1
ATOM 802 N N . GLU A 1 98 ? -12.732 -1.826 30.706 1.00 93.50 98 GLU A N 1
ATOM 803 C CA . GLU A 1 98 ? -12.267 -2.268 32.026 1.00 93.50 98 GLU A CA 1
ATOM 804 C C . GLU A 1 98 ? -12.563 -1.214 33.102 1.00 93.50 98 GLU A C 1
ATOM 806 O O . GLU A 1 98 ? -13.263 -1.524 34.061 1.00 93.50 98 GLU A O 1
ATOM 811 N N . ASP A 1 99 ? -12.186 0.053 32.882 1.00 92.69 99 ASP A N 1
ATOM 812 C CA . ASP A 1 99 ? -12.452 1.153 33.826 1.00 92.69 99 ASP A CA 1
ATOM 813 C C . ASP A 1 99 ? -13.962 1.315 34.121 1.00 92.69 99 ASP A C 1
ATOM 815 O O . ASP A 1 99 ? -14.387 1.618 35.240 1.00 92.69 99 ASP A O 1
ATOM 819 N N . LYS A 1 100 ? -14.814 1.138 33.099 1.00 93.69 100 LYS A N 1
ATOM 820 C CA . LYS A 1 100 ? -16.276 1.207 33.259 1.00 93.69 100 LYS A CA 1
ATOM 821 C C . LYS A 1 100 ? -16.817 0.015 34.038 1.00 93.69 100 LYS A C 1
ATOM 823 O O . LYS A 1 100 ? -17.686 0.216 34.887 1.00 93.69 100 LYS A O 1
ATOM 828 N N . ALA A 1 101 ? -16.319 -1.183 33.742 1.00 92.88 101 ALA A N 1
ATOM 829 C CA . ALA A 1 101 ? -16.705 -2.401 34.434 1.00 92.88 101 ALA A CA 1
ATOM 830 C C . ALA A 1 101 ? -16.302 -2.327 35.912 1.00 92.88 101 ALA A C 1
ATOM 832 O O . ALA A 1 101 ? -17.139 -2.563 36.776 1.00 92.88 101 ALA A O 1
ATOM 833 N N . GLU A 1 102 ? -15.077 -1.898 36.219 1.00 92.69 102 GLU A N 1
ATOM 834 C CA . GLU A 1 102 ? -14.597 -1.719 37.593 1.00 92.69 102 GLU A CA 1
ATOM 835 C C . GLU A 1 102 ? -15.449 -0.699 38.359 1.00 92.69 102 GLU A C 1
ATOM 837 O O . GLU A 1 102 ? -15.932 -0.975 39.457 1.00 92.69 102 GLU A O 1
ATOM 842 N N . LYS A 1 103 ? -15.764 0.445 37.738 1.00 93.50 103 LYS A N 1
ATOM 843 C CA . LYS A 1 103 ? -16.654 1.446 38.342 1.00 93.50 103 LYS A CA 1
ATOM 844 C C . LYS A 1 103 ? -18.075 0.924 38.577 1.00 93.50 103 LYS A C 1
ATOM 846 O O . LYS A 1 103 ? -18.738 1.382 39.506 1.00 93.50 103 LYS A O 1
ATOM 851 N N . GLN A 1 104 ? -18.578 0.024 37.732 1.00 91.44 104 GLN A N 1
ATOM 852 C CA . GLN A 1 104 ? -19.865 -0.636 37.965 1.00 91.44 104 GLN A CA 1
ATOM 853 C C . GLN A 1 104 ? -19.782 -1.624 39.127 1.00 91.44 104 GLN A C 1
ATOM 855 O O . GLN A 1 104 ? -20.636 -1.554 40.005 1.00 91.44 104 GLN A O 1
ATOM 860 N N . ARG A 1 105 ? -18.726 -2.445 39.199 1.00 91.50 105 ARG A N 1
ATOM 861 C CA . ARG A 1 105 ? -18.516 -3.381 40.315 1.00 91.50 105 ARG A CA 1
ATOM 862 C C . ARG A 1 105 ? -18.464 -2.660 41.658 1.00 91.50 105 ARG A C 1
ATOM 864 O O . ARG A 1 105 ? -19.230 -3.011 42.546 1.00 91.50 105 ARG A O 1
ATOM 871 N N . LEU A 1 106 ? -17.691 -1.577 41.759 1.00 92.69 106 LEU A N 1
ATOM 872 C CA . LEU A 1 106 ? -17.618 -0.762 42.979 1.00 92.69 106 LEU A CA 1
ATOM 873 C C . LEU A 1 106 ? -18.984 -0.191 43.388 1.00 92.69 106 LEU A C 1
ATOM 875 O O . LEU A 1 106 ? -19.334 -0.182 44.565 1.00 92.69 106 LEU A O 1
ATOM 879 N N . LYS A 1 107 ? -19.790 0.271 42.422 1.00 93.50 107 LYS A N 1
ATOM 880 C CA . LYS A 1 107 ? -21.143 0.777 42.705 1.00 93.50 107 LYS A CA 1
ATOM 881 C C . LYS A 1 107 ? -22.088 -0.316 43.184 1.00 93.50 107 LYS A C 1
ATOM 883 O O . LYS A 1 107 ? -22.952 -0.041 44.013 1.00 93.50 107 LYS A O 1
ATOM 888 N N . ASP A 1 108 ? -21.985 -1.513 42.624 1.00 91.44 108 ASP A N 1
ATOM 889 C CA . ASP A 1 108 ? -22.855 -2.620 42.999 1.00 91.44 108 ASP A CA 1
ATOM 890 C C . ASP A 1 108 ? -22.443 -3.201 44.361 1.00 91.44 108 ASP A C 1
ATOM 892 O O . ASP A 1 108 ? -23.313 -3.430 45.196 1.00 91.44 108 ASP A O 1
ATOM 896 N N . GLU A 1 109 ? -21.144 -3.279 44.666 1.00 90.50 109 GLU A N 1
ATOM 897 C CA . GLU A 1 109 ? -20.628 -3.584 46.012 1.00 90.50 109 GLU A CA 1
ATOM 898 C C . GLU A 1 109 ? -21.089 -2.548 47.057 1.00 90.50 109 GLU A C 1
ATOM 900 O O . GLU A 1 109 ? -21.532 -2.902 48.155 1.00 90.50 109 GLU A O 1
ATOM 905 N N . GLU A 1 110 ? -21.080 -1.256 46.712 1.00 92.12 110 GLU A N 1
ATOM 906 C CA . GLU A 1 110 ? -21.586 -0.200 47.595 1.00 92.12 110 GLU A CA 1
ATOM 907 C C . GLU A 1 110 ? -23.102 -0.332 47.844 1.00 92.12 110 GLU A C 1
ATOM 909 O O . GLU A 1 110 ? -23.577 -0.129 48.961 1.00 92.12 110 GLU A O 1
ATOM 914 N N . LYS A 1 111 ? -23.893 -0.703 46.830 1.00 92.50 111 LYS A N 1
ATOM 915 C CA . LYS A 1 111 ? -25.335 -0.947 47.012 1.00 92.50 111 LYS A CA 1
ATOM 916 C C . LYS A 1 111 ? -25.597 -2.167 47.885 1.00 92.50 111 LYS A C 1
ATOM 918 O O . LYS A 1 111 ? -26.453 -2.088 48.763 1.00 92.50 111 LYS A O 1
ATOM 923 N N . VAL A 1 112 ? -24.872 -3.262 47.658 1.00 92.00 112 VAL A N 1
ATOM 924 C CA . VAL A 1 112 ? -25.007 -4.494 48.446 1.00 92.00 112 VAL A CA 1
ATOM 925 C C . VAL A 1 112 ? -24.651 -4.224 49.906 1.00 92.00 112 VAL A C 1
ATOM 927 O O . VAL A 1 112 ? -25.422 -4.582 50.792 1.00 92.00 112 VAL A O 1
ATOM 930 N N . SER A 1 113 ? -23.554 -3.509 50.178 1.00 88.75 113 SER A N 1
ATOM 931 C CA . SER A 1 113 ? -23.185 -3.150 51.555 1.00 88.75 113 SER A CA 1
ATOM 932 C C . SER A 1 113 ? -24.213 -2.227 52.221 1.00 88.75 113 SER A C 1
ATOM 934 O O . SER A 1 113 ? -24.563 -2.432 53.383 1.00 88.75 113 SER A O 1
ATOM 936 N N . LYS A 1 114 ? -24.778 -1.253 51.492 1.00 90.44 114 LYS A N 1
ATOM 937 C CA . LYS A 1 114 ? -25.879 -0.413 51.999 1.00 90.44 114 LYS A CA 1
ATOM 938 C C . LYS A 1 114 ? -27.137 -1.223 52.311 1.00 90.44 114 LYS A C 1
ATOM 940 O O . LYS A 1 114 ? -27.754 -0.982 53.346 1.00 90.44 114 LYS A O 1
ATOM 945 N N . GLN A 1 115 ? -27.513 -2.169 51.450 1.00 89.31 115 GLN A N 1
ATOM 946 C CA . GLN A 1 115 ? -28.663 -3.049 51.677 1.00 89.31 115 GLN A CA 1
ATOM 947 C C . GLN A 1 115 ? -28.445 -3.968 52.883 1.00 89.31 115 GLN A C 1
ATOM 949 O O . GLN A 1 115 ? -29.323 -4.046 53.740 1.00 89.31 115 GLN A O 1
ATOM 954 N N . ALA A 1 116 ? -27.264 -4.579 53.006 1.00 88.69 116 ALA A N 1
ATOM 955 C CA . ALA A 1 116 ? -26.902 -5.398 54.162 1.00 88.69 116 ALA A CA 1
ATOM 956 C C . ALA A 1 116 ? -26.950 -4.584 55.469 1.00 88.69 116 ALA A C 1
ATOM 958 O O . ALA A 1 116 ? -27.545 -5.016 56.455 1.00 88.69 116 ALA A O 1
ATOM 959 N N . ASN A 1 117 ? -26.414 -3.358 55.464 1.00 87.50 117 ASN A N 1
ATOM 960 C CA . ASN A 1 117 ? -26.479 -2.461 56.621 1.00 87.50 117 ASN A CA 1
ATOM 961 C C . ASN A 1 117 ? -27.920 -2.055 56.975 1.00 87.50 117 ASN A C 1
ATOM 963 O O . ASN A 1 117 ? -28.257 -1.961 58.155 1.00 87.50 117 ASN A O 1
ATOM 967 N N . GLN A 1 118 ? -28.787 -1.828 55.982 1.00 86.69 118 GLN A N 1
ATOM 968 C CA . GLN A 1 118 ? -30.207 -1.557 56.228 1.00 86.69 118 GLN A CA 1
ATOM 969 C C . GLN A 1 118 ? -30.934 -2.769 56.822 1.00 86.69 118 GLN A C 1
ATOM 971 O O . GLN A 1 118 ? -31.729 -2.592 57.744 1.00 86.69 118 GLN A O 1
ATOM 976 N N . GLN A 1 119 ? -30.665 -3.983 56.334 1.00 82.50 119 GLN A N 1
ATOM 977 C CA . GLN A 1 119 ? -31.233 -5.215 56.893 1.00 82.50 119 GLN A CA 1
ATOM 978 C C . GLN A 1 119 ? -30.812 -5.401 58.356 1.00 82.50 119 GLN A C 1
ATOM 980 O O . GLN A 1 119 ? -31.680 -5.491 59.220 1.00 82.50 119 GLN A O 1
ATOM 985 N N . LEU A 1 120 ? -29.515 -5.281 58.663 1.00 82.38 120 LEU A N 1
ATOM 986 C CA . LEU A 1 120 ? -28.999 -5.364 60.037 1.00 82.38 120 LEU A CA 1
ATOM 987 C C . LEU A 1 120 ? -29.630 -4.337 60.994 1.00 82.38 120 LEU A C 1
ATOM 989 O O . LEU A 1 120 ? -29.810 -4.625 62.174 1.00 82.38 120 LEU A O 1
ATOM 993 N N . GLN A 1 121 ? -29.979 -3.137 60.517 1.00 79.62 121 GLN A N 1
ATOM 994 C CA . GLN A 1 121 ? -30.672 -2.132 61.337 1.00 79.62 121 GLN A CA 1
ATOM 995 C C . GLN A 1 121 ? -32.168 -2.419 61.530 1.00 79.62 121 GLN A C 1
ATOM 997 O O . GLN A 1 121 ? -32.755 -2.001 62.535 1.00 79.62 121 GLN A O 1
ATOM 1002 N N . ASN A 1 122 ? -32.805 -3.081 60.565 1.00 79.50 122 ASN A N 1
ATOM 1003 C CA . ASN A 1 122 ? -34.239 -3.353 60.576 1.00 79.50 122 ASN A CA 1
ATOM 1004 C C . ASN A 1 122 ? -34.588 -4.667 61.291 1.00 79.50 122 ASN A C 1
ATOM 1006 O O . ASN A 1 122 ? -35.615 -4.717 61.972 1.00 79.50 122 ASN A O 1
ATOM 1010 N N . ASP A 1 123 ? -33.723 -5.678 61.229 1.00 73.06 123 ASP A N 1
ATOM 1011 C CA . ASP A 1 123 ? -33.888 -6.973 61.901 1.00 73.06 123 ASP A CA 1
ATOM 1012 C C . ASP A 1 123 ? -34.151 -6.869 63.418 1.00 73.06 123 ASP A C 1
ATOM 1014 O O . ASP A 1 123 ? -35.142 -7.438 63.888 1.00 73.06 123 ASP A O 1
ATOM 1018 N N . PRO A 1 124 ? -33.398 -6.086 64.223 1.00 70.19 124 PRO A N 1
ATOM 1019 C CA . PRO A 1 124 ? -33.695 -5.947 65.651 1.00 70.19 124 PRO A CA 1
ATOM 1020 C C . PRO A 1 124 ? -35.020 -5.206 65.915 1.00 70.19 124 PRO A C 1
ATOM 1022 O O . PRO 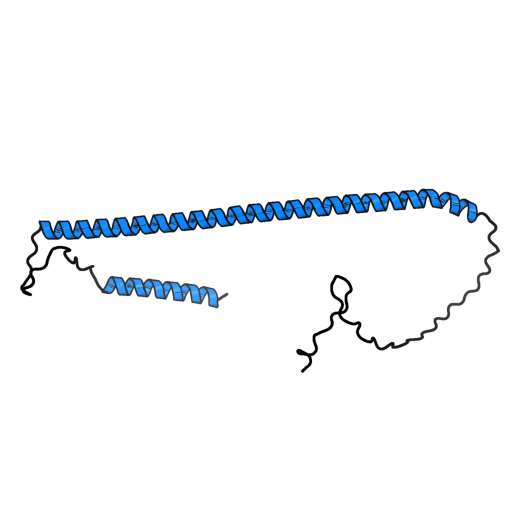A 1 124 ? -35.690 -5.444 66.925 1.00 70.19 124 PRO A O 1
ATOM 1025 N N . LYS A 1 125 ? -35.456 -4.328 65.000 1.00 64.25 125 LYS A N 1
ATOM 1026 C CA . LYS A 1 125 ? -36.745 -3.617 65.101 1.00 64.25 125 LYS A CA 1
ATOM 1027 C C . LYS A 1 125 ? -37.932 -4.518 64.743 1.00 64.25 125 LYS A C 1
ATOM 1029 O O . LYS A 1 125 ? -39.011 -4.364 65.315 1.00 64.25 125 LYS A O 1
ATOM 1034 N N . GLN A 1 126 ? -37.756 -5.468 63.827 1.00 60.72 126 GLN A N 1
ATOM 1035 C CA . GLN A 1 126 ? -38.779 -6.470 63.512 1.00 60.72 126 GLN A CA 1
ATOM 1036 C C . GLN A 1 126 ? -38.846 -7.584 64.564 1.00 60.72 126 GLN A C 1
ATOM 1038 O O . GLN A 1 126 ? -39.945 -7.981 64.957 1.00 60.72 126 GLN A O 1
ATOM 1043 N N . ALA A 1 127 ? -37.705 -8.020 65.105 1.00 61.06 127 ALA A N 1
ATOM 1044 C CA . ALA A 1 127 ? -37.648 -8.998 66.196 1.00 61.06 127 ALA A CA 1
ATOM 1045 C C . ALA A 1 127 ? -38.329 -8.494 67.487 1.00 61.06 127 ALA A C 1
ATOM 1047 O O . ALA A 1 127 ? -38.887 -9.271 68.259 1.00 61.06 127 ALA A O 1
ATOM 1048 N N . THR A 1 128 ? -38.339 -7.178 67.719 1.00 58.91 128 THR A N 1
ATOM 1049 C CA . THR A 1 128 ? -39.045 -6.562 68.856 1.00 58.91 128 THR A CA 1
ATOM 1050 C C . THR A 1 128 ? -40.534 -6.321 68.586 1.00 58.91 128 THR A C 1
ATOM 1052 O O . THR A 1 128 ? -41.336 -6.418 69.514 1.00 58.91 128 THR A O 1
ATOM 1055 N N . ARG A 1 129 ? -40.945 -6.067 67.332 1.00 58.03 129 ARG A N 1
ATOM 1056 C CA . ARG A 1 129 ? -42.369 -5.938 66.953 1.00 58.03 129 ARG A CA 1
ATOM 1057 C C . ARG A 1 129 ? -43.111 -7.277 66.905 1.00 58.03 129 ARG A C 1
ATOM 1059 O O . ARG A 1 129 ? -44.261 -7.326 67.328 1.00 58.03 129 ARG A O 1
ATOM 1066 N N . SER A 1 130 ? -42.462 -8.351 66.461 1.00 55.84 130 SER A N 1
ATOM 1067 C CA . SER A 1 130 ? -43.043 -9.706 66.391 1.00 55.84 130 SER A CA 1
ATOM 1068 C C . SER A 1 130 ? -43.226 -10.386 67.756 1.00 55.84 130 SER A C 1
ATOM 1070 O O . SER A 1 130 ? -43.988 -11.341 67.867 1.00 55.84 130 SER A O 1
ATOM 1072 N N . ARG A 1 131 ? -42.615 -9.859 68.830 1.00 56.47 131 ARG A N 1
ATOM 1073 C CA . ARG A 1 131 ? -42.898 -10.284 70.216 1.00 56.47 131 ARG A CA 1
ATOM 1074 C C . ARG A 1 131 ? -44.246 -9.791 70.759 1.00 56.47 131 ARG A C 1
ATOM 1076 O O . ARG A 1 131 ? -44.624 -10.166 71.869 1.00 56.47 131 ARG A O 1
ATOM 1083 N N . LYS A 1 132 ? -45.003 -8.978 70.013 1.00 57.16 132 LYS A N 1
ATOM 1084 C CA . LYS A 1 132 ? -46.398 -8.681 70.362 1.00 57.16 132 LYS A CA 1
ATOM 1085 C C . LYS A 1 132 ? -47.297 -9.829 69.896 1.00 57.16 132 LYS A C 1
ATOM 1087 O O . LYS A 1 132 ? -47.666 -9.881 68.735 1.00 57.16 132 LYS A O 1
ATOM 1092 N N . LYS A 1 133 ? -47.608 -10.715 70.852 1.00 57.34 133 LYS A N 1
ATOM 1093 C CA . LYS A 1 133 ? -48.724 -11.681 70.906 1.00 57.34 133 LYS A CA 1
ATOM 1094 C C . LYS A 1 133 ? -49.171 -12.242 69.547 1.00 57.34 133 LYS A C 1
ATOM 1096 O O . LYS A 1 133 ? -50.020 -11.662 68.881 1.00 57.34 133 LYS A O 1
ATOM 1101 N N . GLN A 1 134 ? -48.655 -13.420 69.209 1.00 55.28 134 GLN A N 1
ATOM 1102 C CA . GLN A 1 134 ? -49.285 -14.311 68.234 1.00 55.28 134 GLN A CA 1
ATOM 1103 C C . GLN A 1 134 ? -50.683 -14.707 68.764 1.00 55.28 134 GLN A C 1
ATOM 1105 O O . GLN A 1 134 ? -50.757 -15.197 69.896 1.00 55.28 134 GLN A O 1
ATOM 1110 N N . PRO A 1 135 ? -51.788 -14.484 68.028 1.00 58.00 135 PRO A N 1
ATOM 1111 C CA . PRO A 1 135 ? -53.029 -15.213 68.275 1.00 58.00 135 PRO A CA 1
ATOM 1112 C C . PRO A 1 135 ? -52.855 -16.683 67.839 1.00 58.00 135 PRO A C 1
ATOM 1114 O O . PRO A 1 135 ? -51.989 -16.968 67.009 1.00 58.00 135 PRO A O 1
ATOM 1117 N N . PRO A 1 136 ? -53.618 -17.630 68.412 1.00 42.00 136 PRO A N 1
ATOM 1118 C CA . PRO A 1 136 ? -53.468 -19.047 68.099 1.00 42.00 136 PRO A CA 1
ATOM 1119 C C . PRO A 1 136 ? -53.787 -19.315 66.624 1.00 42.00 136 PRO A C 1
ATOM 1121 O O . PRO A 1 136 ? -54.792 -18.840 66.099 1.00 42.00 136 PRO A O 1
ATOM 1124 N N . ILE A 1 137 ? -52.907 -20.076 65.977 1.00 42.19 137 ILE A N 1
ATOM 1125 C CA . ILE A 1 137 ? -53.070 -20.580 64.614 1.00 42.19 137 ILE A CA 1
ATOM 1126 C C . ILE A 1 137 ? -54.167 -21.648 64.654 1.00 42.19 137 ILE A C 1
ATOM 1128 O O . ILE A 1 137 ? -53.973 -22.706 65.250 1.00 42.19 137 ILE A O 1
ATOM 1132 N N . VAL A 1 138 ? -55.314 -21.359 64.042 1.00 46.66 138 VAL A N 1
ATOM 1133 C CA . VAL A 1 138 ? -56.273 -22.382 63.614 1.00 46.66 138 VAL A CA 1
ATOM 1134 C C . VAL A 1 138 ? -55.851 -22.782 62.205 1.00 46.66 138 VAL A C 1
ATOM 1136 O O . VAL A 1 138 ? -55.734 -21.930 61.327 1.00 46.66 138 VAL A O 1
ATOM 1139 N N . ILE A 1 139 ? -55.526 -24.059 62.034 1.00 43.97 139 ILE A N 1
ATOM 1140 C CA . ILE A 1 139 ? -55.230 -24.658 60.735 1.00 43.97 139 ILE A CA 1
ATOM 1141 C C . ILE A 1 139 ? -56.583 -25.053 60.145 1.00 43.97 139 ILE A C 1
ATOM 1143 O O . ILE A 1 139 ? -57.207 -25.986 60.641 1.00 43.97 139 ILE A O 1
ATOM 1147 N N . GLU A 1 140 ? -57.030 -24.332 59.124 1.00 49.50 140 GLU A N 1
ATOM 1148 C CA . GLU A 1 140 ? -58.028 -24.825 58.177 1.00 49.50 140 GLU A CA 1
ATOM 1149 C C . GLU A 1 140 ? -57.282 -25.060 56.863 1.00 49.50 140 GLU A C 1
ATOM 1151 O O . GLU A 1 140 ? -56.810 -24.130 56.206 1.00 49.50 140 GLU A O 1
ATOM 1156 N N . GLU A 1 141 ? -57.063 -26.340 56.571 1.00 47.62 141 GLU A N 1
ATOM 1157 C CA . GLU A 1 141 ? -56.772 -26.814 55.226 1.00 47.62 141 GLU A CA 1
ATOM 1158 C C . GLU A 1 141 ? -58.033 -26.562 54.396 1.00 47.62 141 GLU A C 1
ATOM 1160 O O . GLU A 1 141 ? -59.123 -26.927 54.823 1.00 47.62 141 GLU A O 1
ATOM 1165 N N . ASP A 1 142 ? -57.909 -25.854 53.277 1.00 37.56 142 ASP A N 1
ATOM 1166 C CA . ASP A 1 142 ? -58.221 -26.434 51.972 1.00 37.56 142 ASP A CA 1
ATOM 1167 C C . ASP A 1 142 ? -57.882 -25.451 50.847 1.00 37.56 142 ASP A C 1
ATOM 1169 O O . ASP A 1 142 ? -58.136 -24.246 50.887 1.00 37.56 142 ASP A O 1
ATOM 1173 N N . ILE A 1 143 ? -57.194 -26.010 49.859 1.00 42.94 143 ILE A N 1
ATOM 1174 C CA . ILE A 1 143 ? -56.721 -25.377 48.638 1.00 42.94 143 ILE A CA 1
ATOM 1175 C C . ILE A 1 143 ? -57.802 -25.629 47.591 1.00 42.94 143 ILE A C 1
ATOM 1177 O O . ILE A 1 143 ? -57.991 -26.777 47.201 1.00 42.94 143 ILE A O 1
ATOM 1181 N N . GLU A 1 14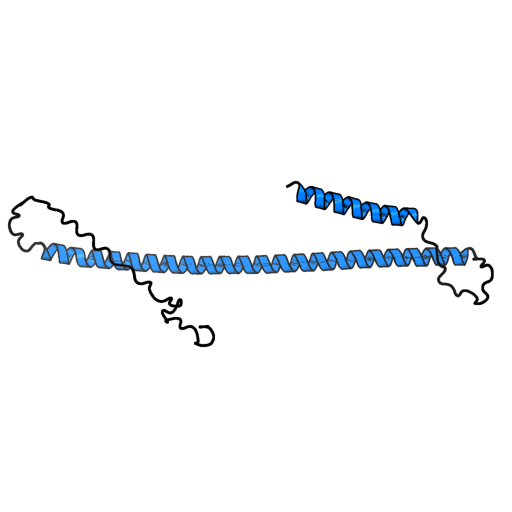4 ? -58.432 -24.579 47.070 1.00 39.81 144 GLU A N 1
ATOM 1182 C CA . GLU A 1 144 ? -59.121 -24.647 45.780 1.00 39.81 144 GLU A CA 1
ATOM 1183 C C . GLU A 1 144 ? -58.610 -23.534 44.862 1.00 39.81 144 GLU A C 1
ATOM 1185 O O . GLU A 1 144 ? -58.488 -22.364 45.226 1.00 39.81 144 GLU A O 1
ATOM 1190 N N . ILE A 1 145 ? -58.182 -23.983 43.686 1.00 38.81 145 ILE A N 1
ATOM 1191 C CA . ILE A 1 145 ? -57.523 -23.241 42.621 1.00 38.81 145 ILE A CA 1
ATOM 1192 C C . ILE A 1 145 ? -58.629 -22.799 41.666 1.00 38.81 145 ILE A C 1
ATOM 1194 O O . ILE A 1 145 ? -59.167 -23.640 40.951 1.00 38.81 145 ILE A O 1
ATOM 1198 N N . ASP A 1 146 ? -58.938 -21.504 41.622 1.00 36.03 146 ASP A N 1
ATOM 1199 C CA . ASP A 1 146 ? -59.786 -20.953 40.564 1.00 36.03 146 ASP A CA 1
ATOM 1200 C C . ASP A 1 146 ? -58.924 -20.580 39.351 1.00 36.03 146 ASP A C 1
ATOM 1202 O O . ASP A 1 146 ? -58.188 -19.587 39.326 1.00 36.03 146 ASP A O 1
ATOM 1206 N N . GLU A 1 147 ? -59.001 -21.436 38.334 1.00 49.34 147 GLU A N 1
ATOM 1207 C CA . GLU A 1 147 ? -58.544 -21.167 36.978 1.00 49.34 147 GLU A CA 1
ATOM 1208 C C . GLU A 1 147 ? -59.515 -20.196 36.287 1.00 49.34 147 GLU A C 1
ATOM 1210 O O . GLU A 1 147 ? -60.541 -20.603 35.751 1.00 49.34 147 GLU A O 1
ATOM 1215 N N . GLU A 1 148 ? -59.164 -18.911 36.209 1.00 41.56 148 GLU A N 1
ATOM 1216 C CA . GLU A 1 148 ? -59.791 -17.997 35.248 1.00 41.56 148 GLU A CA 1
ATOM 1217 C C . GLU A 1 148 ? -58.755 -17.488 34.240 1.00 41.56 148 GLU A C 1
ATOM 1219 O O . GLU A 1 148 ? -58.025 -16.515 34.443 1.00 41.56 148 GLU A O 1
ATOM 1224 N N . SER A 1 149 ? -58.687 -18.185 33.104 1.00 40.06 149 SER A N 1
ATOM 1225 C CA . SER A 1 149 ? -57.925 -17.774 31.930 1.00 40.06 149 SER A CA 1
ATOM 1226 C C . SER A 1 149 ? -58.625 -16.611 31.217 1.00 40.06 149 SER A C 1
ATOM 1228 O O . SER A 1 149 ? -59.487 -16.812 30.357 1.00 40.06 149 SER A O 1
ATOM 1230 N N . ILE A 1 150 ? -58.232 -15.378 31.525 1.00 39.44 150 ILE A N 1
ATOM 1231 C CA . ILE A 1 150 ? -58.612 -14.212 30.722 1.00 39.44 150 ILE A CA 1
ATOM 1232 C C . ILE A 1 150 ? -57.633 -14.109 29.546 1.00 39.44 150 ILE A C 1
ATOM 1234 O O . ILE A 1 150 ? -56.473 -13.725 29.699 1.00 39.44 150 ILE A O 1
ATOM 1238 N N . VAL A 1 151 ? -58.104 -14.460 28.347 1.00 46.91 151 VAL A N 1
ATOM 1239 C CA . VAL A 1 151 ? -57.415 -14.157 27.085 1.00 46.91 151 VAL A CA 1
ATOM 1240 C C . VAL A 1 151 ? -57.568 -12.661 26.818 1.00 46.91 151 VAL A C 1
ATOM 1242 O O . VAL A 1 151 ? -58.513 -12.215 26.170 1.00 46.91 151 VAL A O 1
ATOM 1245 N N . GLU A 1 152 ? -56.634 -11.866 27.334 1.00 44.22 152 GLU A N 1
ATOM 1246 C CA . GLU A 1 152 ? -56.543 -10.448 27.003 1.00 44.22 152 GLU A CA 1
ATOM 1247 C C . GLU A 1 152 ? -55.723 -10.279 25.714 1.00 44.22 152 GLU A C 1
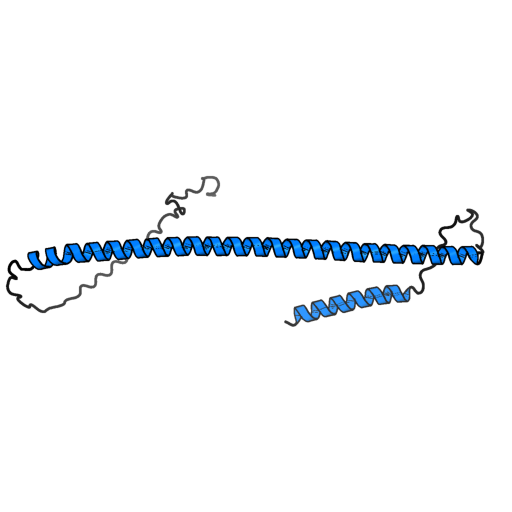ATOM 1249 O O . GLU A 1 152 ? -54.516 -10.526 25.653 1.00 44.22 152 GLU A O 1
ATOM 1254 N N . VAL A 1 153 ? -56.409 -9.894 24.636 1.00 47.88 153 VAL A N 1
ATOM 1255 C CA . VAL A 1 153 ? -55.819 -9.593 23.327 1.00 47.88 153 VAL A CA 1
ATOM 1256 C C . VAL A 1 153 ? -54.825 -8.440 23.483 1.00 47.88 153 VAL A C 1
ATOM 1258 O O . VAL A 1 153 ? -55.207 -7.277 23.621 1.00 47.88 153 VAL A O 1
ATOM 1261 N N . ALA A 1 154 ? -53.532 -8.765 23.442 1.00 41.50 154 ALA A N 1
ATOM 1262 C CA . ALA A 1 154 ? -52.441 -7.805 23.536 1.00 41.50 154 ALA A CA 1
ATOM 1263 C C . ALA A 1 154 ? -52.500 -6.791 22.379 1.00 41.50 154 ALA A C 1
ATOM 1265 O O . ALA A 1 154 ? -52.032 -7.032 21.263 1.00 41.50 154 ALA A O 1
ATOM 1266 N N . ARG A 1 155 ? -53.060 -5.611 22.653 1.00 48.53 155 ARG A N 1
ATOM 1267 C CA . ARG A 1 155 ? -52.965 -4.446 21.771 1.00 48.53 155 ARG A CA 1
ATOM 1268 C C . ARG A 1 155 ? -51.500 -4.002 21.751 1.00 48.53 155 ARG A C 1
ATOM 1270 O O . ARG A 1 155 ? -50.977 -3.537 22.761 1.00 48.53 155 ARG A O 1
ATOM 1277 N N . ALA A 1 156 ? -50.828 -4.185 20.614 1.00 55.47 156 ALA A N 1
ATOM 1278 C CA . ALA A 1 156 ? -49.404 -3.898 20.460 1.00 55.47 156 ALA A CA 1
ATOM 1279 C C . ALA A 1 156 ? -49.052 -2.472 20.931 1.00 55.47 156 ALA A C 1
ATO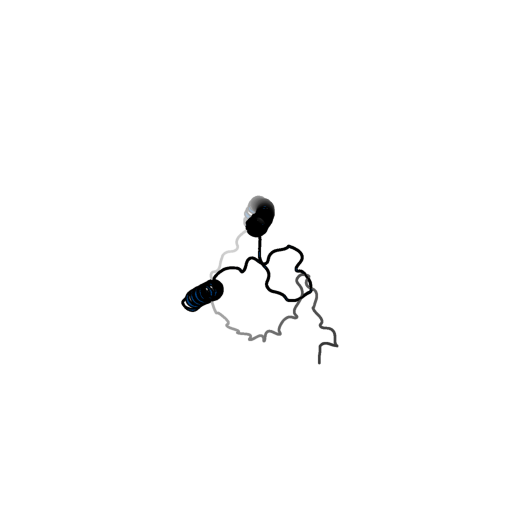M 1281 O O . ALA A 1 156 ? -49.592 -1.481 20.431 1.00 55.47 156 ALA A O 1
ATOM 1282 N N . ALA A 1 157 ? -48.136 -2.376 21.898 1.00 59.12 157 ALA A N 1
ATOM 1283 C CA . ALA A 1 157 ? -47.683 -1.105 22.445 1.00 59.12 157 ALA A CA 1
ATOM 1284 C C . ALA A 1 157 ? -46.981 -0.253 21.363 1.00 59.12 157 ALA A C 1
ATOM 1286 O O . ALA A 1 157 ? -46.233 -0.785 20.535 1.00 59.12 157 ALA A O 1
ATOM 1287 N N . PRO A 1 158 ? -47.183 1.079 21.351 1.00 60.59 158 PRO A N 1
ATOM 1288 C CA . PRO A 1 158 ? -46.558 1.953 20.367 1.00 60.59 158 PRO A CA 1
ATOM 1289 C C . PRO A 1 158 ? -45.031 1.928 20.504 1.00 60.59 158 PRO A C 1
ATOM 1291 O O . PRO A 1 158 ? -44.491 2.083 21.600 1.00 60.59 158 PRO A O 1
ATOM 1294 N N . ARG A 1 159 ? -44.324 1.787 19.374 1.00 62.09 159 ARG A N 1
ATOM 1295 C CA . ARG A 1 159 ? -42.856 1.849 19.327 1.00 62.09 159 ARG A CA 1
ATOM 1296 C C . ARG A 1 159 ? -42.367 3.196 19.879 1.00 62.09 159 ARG A C 1
ATOM 1298 O O . ARG A 1 159 ? -42.611 4.259 19.304 1.00 62.09 159 ARG A O 1
ATOM 1305 N N . VAL A 1 160 ? -41.661 3.133 21.002 1.00 71.69 160 VAL A N 1
ATOM 1306 C CA . VAL A 1 160 ? -40.996 4.260 21.666 1.00 71.69 160 VAL A CA 1
ATOM 1307 C C . VAL A 1 160 ? -39.489 4.194 21.415 1.00 71.69 160 VAL A C 1
ATOM 1309 O O . VAL A 1 160 ? -38.902 3.116 21.362 1.00 71.69 160 VAL A O 1
ATOM 1312 N N . ASN A 1 161 ? -38.845 5.350 21.236 1.00 70.12 161 ASN A N 1
ATOM 1313 C CA . ASN A 1 161 ? -37.380 5.434 21.158 1.00 70.12 161 ASN A CA 1
ATOM 1314 C C . ASN A 1 161 ? -36.763 5.102 22.537 1.00 70.12 161 ASN A C 1
ATOM 1316 O O . ASN A 1 161 ? -37.432 5.208 23.558 1.00 70.12 161 ASN A O 1
ATOM 1320 N N . THR A 1 162 ? -35.464 4.815 22.589 1.00 68.12 162 THR A N 1
ATOM 1321 C CA . THR A 1 162 ? -34.615 4.655 23.790 1.00 68.12 162 THR A CA 1
ATOM 1322 C C . THR A 1 162 ? -34.777 5.733 24.875 1.00 68.12 162 THR A C 1
ATOM 1324 O O . THR A 1 162 ? -34.382 5.521 26.014 1.00 68.12 162 THR A O 1
ATOM 1327 N N . ARG A 1 163 ? -35.371 6.890 24.545 1.00 75.62 163 ARG A N 1
ATOM 1328 C CA . ARG A 1 163 ? -35.712 7.983 25.476 1.00 75.62 163 ARG A CA 1
ATOM 1329 C C . ARG A 1 163 ? -37.203 8.044 25.860 1.00 75.62 163 ARG A C 1
ATOM 1331 O O . ARG A 1 163 ? -37.658 9.080 26.331 1.00 75.62 163 ARG A O 1
ATOM 1338 N N . GLY A 1 164 ? -37.984 7.000 25.579 1.00 76.81 164 GLY A N 1
ATOM 1339 C CA . GLY A 1 164 ? -39.407 6.888 25.932 1.00 76.81 164 GLY A CA 1
ATOM 1340 C C . GLY A 1 164 ? -40.371 7.754 25.110 1.00 76.81 164 GLY A C 1
ATOM 1341 O O . GLY A 1 164 ? -41.550 7.836 25.433 1.00 76.81 164 GLY A O 1
ATOM 1342 N N . ARG A 1 165 ? -39.907 8.420 24.044 1.00 77.81 165 ARG A N 1
ATOM 1343 C CA . ARG A 1 165 ? -40.770 9.263 23.197 1.00 77.81 165 ARG A CA 1
ATOM 1344 C C . ARG A 1 165 ? -41.466 8.435 22.123 1.00 77.81 165 ARG A C 1
ATOM 1346 O O . ARG A 1 165 ? -40.808 7.638 21.449 1.00 77.81 165 ARG A O 1
ATOM 1353 N N . LYS A 1 166 ? -42.771 8.668 21.945 1.00 81.06 166 LYS A N 1
ATOM 1354 C CA . LYS A 1 166 ? -43.589 8.038 20.901 1.00 81.06 166 LYS A CA 1
ATOM 1355 C C . LYS A 1 166 ? -43.059 8.443 19.527 1.00 81.06 166 LYS A C 1
ATOM 1357 O O . LYS A 1 166 ? -42.935 9.633 19.239 1.00 81.06 166 LYS A O 1
ATOM 1362 N N . ILE A 1 167 ? -42.721 7.459 18.699 1.00 76.06 167 ILE A N 1
ATOM 1363 C CA . ILE A 1 167 ? -42.267 7.708 17.332 1.00 76.06 167 ILE A CA 1
ATOM 1364 C C . ILE A 1 167 ? -43.516 7.901 16.471 1.00 76.06 167 ILE A C 1
ATOM 1366 O O . ILE A 1 167 ? -44.288 6.966 16.282 1.00 76.06 167 ILE A O 1
ATOM 1370 N N . VAL A 1 168 ? -43.729 9.124 15.986 1.00 79.94 168 VAL A N 1
ATOM 1371 C CA . VAL A 1 168 ? -44.802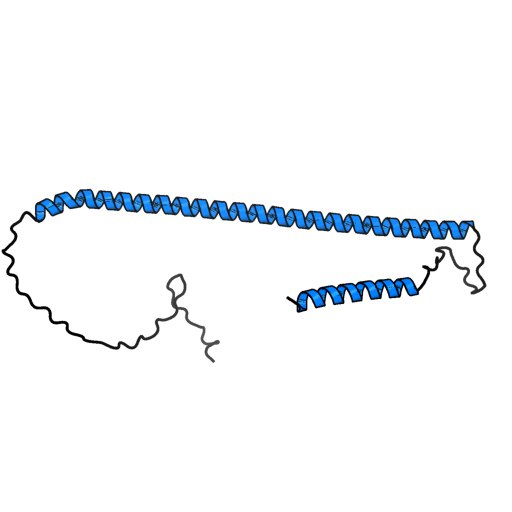 9.444 15.036 1.00 79.94 168 VAL A CA 1
ATOM 1372 C C . VAL A 1 168 ? -44.170 9.617 13.662 1.00 79.94 168 VAL A C 1
ATOM 1374 O O . VAL A 1 168 ? -43.261 10.431 13.494 1.00 79.94 168 VAL A O 1
ATOM 1377 N N . VAL A 1 169 ? -44.620 8.821 12.694 1.00 77.88 169 VAL A N 1
ATOM 1378 C CA . VAL A 1 169 ? -44.167 8.922 11.304 1.00 77.88 169 VAL A CA 1
ATOM 1379 C C . VAL A 1 169 ? -44.852 10.137 10.658 1.00 77.88 169 VAL A C 1
ATOM 1381 O O . VAL A 1 169 ? -46.062 10.295 10.823 1.00 77.88 169 VAL A O 1
ATOM 1384 N N . PRO A 1 170 ? -44.118 11.023 9.960 1.00 83.00 170 PRO A N 1
ATOM 1385 C CA . PRO A 1 170 ? -44.719 12.165 9.272 1.00 83.00 170 PRO A CA 1
ATOM 1386 C C . PRO A 1 170 ? -45.734 11.733 8.203 1.00 83.00 170 PRO A C 1
ATOM 1388 O O . PRO A 1 170 ? -45.475 10.779 7.476 1.00 83.00 170 PRO A O 1
ATOM 1391 N N . ALA A 1 171 ? -46.829 12.488 8.055 1.00 76.06 171 ALA A N 1
ATOM 1392 C CA . ALA A 1 171 ? -47.960 12.148 7.177 1.00 76.06 171 ALA A CA 1
ATOM 1393 C C . ALA A 1 171 ? -47.575 11.876 5.711 1.00 76.06 171 ALA A C 1
ATOM 1395 O O . ALA A 1 171 ? -48.137 10.994 5.087 1.00 76.06 171 ALA A O 1
ATOM 1396 N N . ARG A 1 172 ? -46.543 12.553 5.197 1.00 75.81 172 ARG A N 1
ATOM 1397 C CA . ARG A 1 172 ? -45.981 12.352 3.845 1.00 75.81 172 ARG A CA 1
ATOM 1398 C C . ARG A 1 172 ? -45.374 10.963 3.568 1.00 75.81 172 ARG A C 1
ATOM 1400 O O . ARG A 1 172 ? -44.842 10.750 2.489 1.00 75.81 172 ARG A O 1
ATOM 1407 N N . PHE A 1 173 ? -45.318 10.090 4.571 1.00 72.50 173 PHE A N 1
ATOM 1408 C CA . PHE A 1 173 ? -44.822 8.714 4.457 1.00 72.50 173 PHE A CA 1
ATOM 1409 C C . PHE A 1 173 ? -45.916 7.680 4.774 1.00 72.50 173 PHE A C 1
ATOM 1411 O O . PHE A 1 173 ? -45.600 6.513 4.991 1.00 72.50 173 PHE A O 1
ATOM 1418 N N . LEU A 1 174 ? -47.171 8.122 4.883 1.00 69.88 174 LEU A N 1
ATOM 1419 C CA . LEU A 1 174 ? -48.349 7.286 5.094 1.00 69.88 174 LEU A CA 1
ATOM 1420 C C . LEU A 1 174 ? -49.193 7.295 3.808 1.00 69.88 174 LEU A C 1
ATOM 1422 O O . LEU A 1 174 ? -50.340 7.723 3.849 1.00 69.88 174 LEU A O 1
ATOM 1426 N N . ASP A 1 175 ? -48.591 6.867 2.697 1.00 53.59 175 ASP A N 1
ATOM 1427 C CA . ASP A 1 175 ? -49.270 6.561 1.428 1.00 53.59 175 ASP A CA 1
ATOM 1428 C C . ASP A 1 175 ? -49.087 5.070 1.110 1.00 53.59 175 ASP A C 1
ATOM 1430 O O . ASP A 1 175 ? -47.948 4.568 1.298 1.00 53.59 175 ASP A O 1
#

Secondary structure (DSSP, 8-state):
-HHHHHHHHHHHHHHHHHHHHHHHT-S------SPPPTT-PPPPPPHHHHHHHHHHHHHHHHHHHHHHHHHHHHHHHHHHHHHHHHHHHHHHHHHHHHHHHHHHHHHHHHHHHHHHHHHHHHHHHHHHHTTS-PPP-------------------PPP-B-TTS-B----GGG--

Radius of gyration: 43.6 Å; Cα contacts (8 Å, |Δi|>4): 19; chains: 1; bounding box: 89×39×117 Å